Protein AF-A0A4R2LVF5-F1 (afdb_monomer_lite)

Sequence (130 aa):
MNLADETCRHRLLSRGPCGAWRALPGSHTALMDEAIVFGDDGEGEMRLRSVLRGESRLRFRWRLAAYGVVQCQPRYDTPLAGDDGLPEDADWFELPYEFRRQATDAGSFWVLQERGTAGFWEIGSPLVPA

Structure (mmCIF, N/CA/C/O backbone):
data_AF-A0A4R2LVF5-F1
#
_entry.id   AF-A0A4R2LVF5-F1
#
loop_
_atom_site.group_PDB
_atom_site.id
_atom_site.type_symbol
_atom_site.label_atom_id
_atom_site.label_alt_id
_atom_site.label_comp_id
_atom_site.label_asym_id
_atom_site.label_entity_id
_atom_site.label_seq_id
_atom_site.pdbx_PDB_ins_code
_atom_site.Cartn_x
_atom_site.Cartn_y
_atom_site.Cartn_z
_atom_site.occupancy
_atom_site.B_iso_or_equiv
_atom_site.auth_seq_id
_atom_site.auth_comp_id
_atom_site.auth_asym_id
_atom_site.auth_atom_id
_atom_site.pdbx_PDB_model_num
ATOM 1 N N . MET A 1 1 ? -15.708 -0.221 3.068 1.00 64.25 1 MET A N 1
ATOM 2 C CA . MET A 1 1 ? -15.007 -1.182 3.947 1.00 64.25 1 MET A CA 1
ATOM 3 C C . MET A 1 1 ? -14.656 -0.463 5.245 1.00 64.25 1 MET A C 1
ATOM 5 O O . MET A 1 1 ? -14.188 0.662 5.153 1.00 64.25 1 MET A O 1
ATOM 9 N N . ASN A 1 2 ? -14.939 -1.035 6.421 1.00 70.12 2 ASN A N 1
ATOM 10 C CA . ASN A 1 2 ? -14.717 -0.364 7.709 1.00 70.12 2 ASN A CA 1
ATOM 11 C C . ASN A 1 2 ? -13.455 -0.912 8.392 1.00 70.12 2 ASN A C 1
ATOM 13 O O . ASN A 1 2 ? -13.495 -2.001 8.954 1.00 70.12 2 ASN A O 1
ATOM 17 N N . LEU A 1 3 ? -12.355 -0.154 8.387 1.00 73.75 3 LEU A N 1
ATOM 18 C CA . LEU A 1 3 ? -11.119 -0.549 9.078 1.00 73.7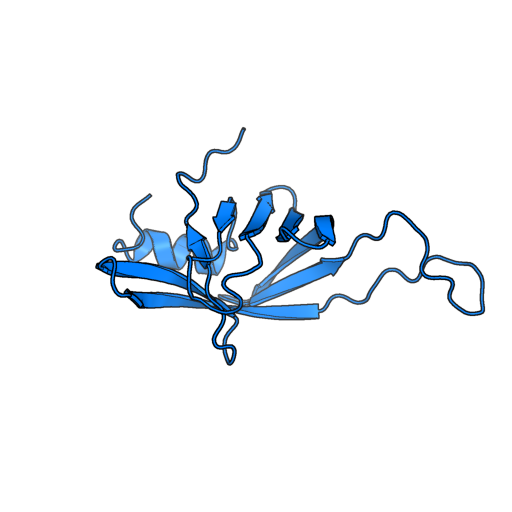5 3 LEU A CA 1
ATOM 19 C C . LEU A 1 3 ? -11.247 -0.543 10.609 1.00 73.75 3 LEU A C 1
ATOM 21 O O . LEU A 1 3 ? -10.353 -1.048 11.280 1.00 73.75 3 LEU A O 1
ATOM 25 N N . ALA A 1 4 ? -12.345 -0.032 11.182 1.00 74.56 4 ALA A N 1
ATOM 26 C CA . ALA A 1 4 ? -12.655 -0.223 12.598 1.00 74.56 4 ALA A CA 1
ATOM 27 C C . ALA A 1 4 ? -13.101 -1.665 12.918 1.00 74.56 4 ALA A C 1
ATOM 29 O O . ALA A 1 4 ? -12.944 -2.091 14.062 1.00 74.56 4 ALA A O 1
ATOM 30 N N . ASP A 1 5 ? -13.555 -2.441 11.927 1.00 79.81 5 ASP A N 1
ATOM 31 C CA . ASP A 1 5 ? -13.811 -3.878 12.070 1.00 79.81 5 ASP A CA 1
ATOM 32 C C . ASP A 1 5 ? -12.486 -4.654 12.097 1.00 79.81 5 ASP A C 1
ATOM 34 O O . ASP A 1 5 ? -11.671 -4.592 11.173 1.00 79.81 5 ASP A O 1
ATOM 38 N N . GLU A 1 6 ? -12.262 -5.401 13.174 1.00 80.25 6 GLU A N 1
ATOM 39 C CA . GLU A 1 6 ? -11.061 -6.209 13.359 1.00 80.25 6 GLU A CA 1
ATOM 40 C C . GLU A 1 6 ? -10.930 -7.321 12.315 1.00 80.25 6 GLU A C 1
ATOM 42 O O . GLU A 1 6 ? -9.837 -7.564 11.805 1.00 80.25 6 GLU A O 1
ATOM 47 N N . THR A 1 7 ? -12.045 -7.930 11.915 1.00 81.69 7 THR A N 1
ATOM 48 C CA . THR A 1 7 ? -12.093 -8.975 10.883 1.00 81.69 7 THR A CA 1
ATOM 49 C C . THR A 1 7 ? -11.583 -8.439 9.553 1.00 81.69 7 THR A C 1
ATOM 51 O O . THR A 1 7 ? -10.859 -9.113 8.817 1.00 81.69 7 THR A O 1
ATOM 54 N N . CYS A 1 8 ? -11.940 -7.190 9.254 1.00 78.19 8 CYS A N 1
ATOM 55 C CA . CYS A 1 8 ? -11.488 -6.493 8.068 1.00 78.19 8 CYS A CA 1
ATOM 56 C C . CYS A 1 8 ? -9.973 -6.245 8.099 1.00 78.19 8 CYS A C 1
ATOM 58 O O . CYS A 1 8 ? -9.294 -6.491 7.101 1.00 78.19 8 CYS A O 1
ATOM 60 N N . ARG A 1 9 ? -9.433 -5.812 9.245 1.00 80.44 9 ARG A N 1
ATOM 61 C CA . ARG A 1 9 ? -7.986 -5.603 9.422 1.00 80.44 9 ARG A CA 1
ATOM 62 C C . ARG A 1 9 ? -7.204 -6.909 9.302 1.00 80.44 9 ARG A C 1
ATOM 64 O O . ARG A 1 9 ? -6.247 -6.963 8.536 1.00 80.44 9 ARG A O 1
ATOM 71 N N . HIS A 1 10 ? -7.639 -7.967 9.989 1.00 77.94 10 HIS A N 1
ATOM 72 C CA . HIS A 1 10 ? -7.022 -9.297 9.894 1.00 77.94 10 HIS A CA 1
ATOM 73 C C . HIS A 1 10 ? -7.032 -9.819 8.460 1.00 77.94 10 HIS A C 1
ATOM 75 O O . HIS A 1 10 ? -6.036 -10.370 7.996 1.00 77.94 10 HIS A O 1
ATOM 81 N N . ARG A 1 11 ? -8.130 -9.618 7.719 1.00 78.56 11 ARG A N 1
ATOM 82 C CA . ARG A 1 11 ? -8.214 -10.018 6.309 1.00 78.56 11 ARG A CA 1
ATOM 83 C C . ARG A 1 11 ? -7.197 -9.274 5.444 1.00 78.56 11 ARG A C 1
ATOM 85 O O . ARG A 1 11 ? -6.549 -9.916 4.631 1.00 78.56 11 ARG A O 1
ATOM 92 N N . LEU A 1 12 ? -7.041 -7.962 5.615 1.00 77.88 12 LEU A N 1
ATOM 93 C CA . LEU A 1 12 ? -6.043 -7.194 4.864 1.00 77.88 12 LEU A CA 1
ATOM 94 C C . LEU A 1 12 ? -4.615 -7.600 5.243 1.00 77.88 12 LEU A C 1
ATOM 96 O O . LEU A 1 12 ? -3.793 -7.827 4.368 1.00 77.88 12 LEU A O 1
ATOM 100 N N . LEU A 1 13 ? -4.326 -7.805 6.527 1.00 76.50 13 LEU A N 1
ATOM 101 C CA . LEU A 1 13 ? -2.993 -8.236 6.966 1.00 76.50 13 LEU A CA 1
ATOM 102 C C . LEU A 1 13 ? -2.635 -9.664 6.513 1.00 76.50 13 LEU A C 1
ATOM 104 O O . LEU A 1 13 ? -1.456 -9.971 6.345 1.00 76.50 13 LEU A O 1
ATOM 108 N N . SER A 1 14 ? -3.638 -10.523 6.298 1.00 77.38 14 SER A N 1
ATOM 109 C CA . SER A 1 14 ? -3.473 -11.914 5.843 1.00 77.38 14 SER A CA 1
ATOM 110 C C . SER A 1 14 ? -3.601 -12.119 4.333 1.00 77.38 14 SER A C 1
ATOM 112 O O . SER A 1 14 ? -3.253 -13.193 3.849 1.00 77.38 14 SER A O 1
ATOM 114 N N . ARG A 1 15 ? -4.107 -11.135 3.583 1.00 81.69 15 ARG A N 1
ATOM 115 C CA . ARG A 1 15 ? -4.248 -11.206 2.115 1.00 81.69 15 ARG A CA 1
ATOM 116 C C . ARG A 1 15 ? -3.427 -10.160 1.368 1.00 81.69 15 ARG A C 1
ATOM 118 O O . ARG A 1 15 ? -3.289 -10.266 0.158 1.00 81.69 15 ARG A O 1
ATOM 125 N N . GLY A 1 16 ? -2.870 -9.190 2.084 1.00 84.31 16 GLY A N 1
ATOM 126 C CA . GLY A 1 16 ? -2.173 -8.050 1.513 1.00 84.31 16 GLY A CA 1
ATOM 127 C C . GLY A 1 16 ? -3.032 -6.783 1.476 1.00 84.31 16 GLY A C 1
ATOM 128 O O . GLY A 1 16 ? -4.262 -6.840 1.600 1.00 84.31 16 GLY A O 1
ATOM 129 N N . PRO A 1 17 ? -2.389 -5.620 1.288 1.00 84.75 17 PRO A N 1
ATOM 130 C CA . PRO A 1 17 ? -3.038 -4.318 1.258 1.00 84.75 17 PRO A CA 1
ATOM 131 C C . PRO A 1 17 ? -3.697 -4.051 -0.107 1.00 84.75 17 PRO A C 1
ATOM 133 O O . PRO A 1 17 ? -3.507 -2.982 -0.675 1.00 84.75 17 PRO A O 1
ATOM 136 N N . CYS A 1 18 ? -4.456 -5.009 -0.653 1.00 86.25 18 CYS A N 1
ATOM 137 C CA . CYS A 1 18 ? -5.120 -4.860 -1.952 1.00 86.25 18 CYS A CA 1
ATOM 138 C C . CYS A 1 18 ? -5.943 -3.565 -2.021 1.00 86.25 18 CYS A C 1
ATOM 140 O O . CYS A 1 18 ? -6.615 -3.218 -1.051 1.00 86.25 18 CYS A O 1
ATOM 142 N N . GLY A 1 19 ? -5.917 -2.926 -3.194 1.00 84.19 19 GLY A N 1
ATOM 143 C CA . GLY A 1 19 ? -6.598 -1.705 -3.625 1.00 84.19 19 GLY A CA 1
ATOM 144 C C . GLY A 1 19 ? -5.815 -0.411 -3.424 1.00 84.19 19 GLY A C 1
ATOM 145 O O . GLY A 1 19 ? -4.588 -0.423 -3.376 1.00 84.19 19 GLY A O 1
ATOM 146 N N . ALA A 1 20 ? -6.537 0.715 -3.432 1.00 85.62 20 ALA A N 1
ATOM 147 C CA . ALA A 1 20 ? -5.959 2.046 -3.590 1.00 85.62 20 ALA A CA 1
ATOM 148 C C . ALA A 1 20 ? -5.733 2.771 -2.256 1.00 85.62 20 ALA A C 1
ATOM 150 O O . ALA A 1 20 ? -6.649 2.943 -1.445 1.00 85.62 20 ALA A O 1
ATOM 151 N N . TRP A 1 21 ? -4.520 3.285 -2.095 1.00 85.12 21 TRP A N 1
ATOM 152 C CA . TRP A 1 21 ? -4.059 4.056 -0.950 1.00 85.12 21 TRP A CA 1
ATOM 153 C C . TRP A 1 21 ? -3.486 5.384 -1.430 1.00 85.12 21 TRP A C 1
ATOM 155 O O . TRP A 1 21 ? -2.882 5.458 -2.498 1.00 85.12 21 TRP A O 1
ATOM 165 N N . ARG A 1 22 ? -3.688 6.445 -0.658 1.00 82.94 22 ARG A N 1
ATOM 166 C CA . ARG A 1 22 ? -3.238 7.798 -0.983 1.00 82.94 22 ARG A CA 1
ATOM 167 C C . ARG A 1 22 ? -2.569 8.437 0.213 1.00 82.94 22 ARG A C 1
ATOM 169 O O . ARG A 1 22 ? -3.073 8.329 1.326 1.00 82.94 22 ARG A O 1
ATOM 176 N N . ALA A 1 23 ? -1.462 9.126 -0.018 1.00 76.25 23 ALA A N 1
ATOM 177 C CA . ALA A 1 23 ? -0.864 9.959 1.007 1.00 76.25 23 ALA A CA 1
ATOM 178 C C . ALA A 1 23 ? -1.859 11.049 1.422 1.00 76.25 23 ALA A C 1
ATOM 180 O O . ALA A 1 23 ? -2.558 11.638 0.591 1.00 76.25 23 ALA A O 1
ATOM 181 N N . LEU A 1 24 ? -1.930 11.302 2.724 1.00 67.94 24 LEU A N 1
ATOM 182 C CA . LEU A 1 24 ? -2.728 12.396 3.249 1.00 67.94 24 LEU A CA 1
ATOM 183 C C . LEU A 1 24 ? -1.961 13.711 3.064 1.00 67.94 24 LEU A C 1
ATOM 185 O O . LEU A 1 24 ? -0.744 13.754 3.272 1.00 67.94 24 LEU A O 1
ATOM 189 N N . PRO A 1 25 ? -2.640 14.820 2.733 1.00 57.12 25 PRO A N 1
ATOM 190 C CA . PRO A 1 25 ? -2.009 16.131 2.767 1.00 57.12 25 PRO A CA 1
ATOM 191 C C . PRO A 1 25 ? -1.362 16.368 4.144 1.00 57.12 25 PRO A C 1
ATOM 193 O O . PRO A 1 25 ? -2.050 16.405 5.161 1.00 57.12 25 PRO A O 1
ATOM 196 N N . GLY A 1 26 ? -0.029 16.489 4.176 1.00 54.16 26 GLY A N 1
ATOM 197 C CA . GLY A 1 26 ? 0.754 16.703 5.402 1.00 54.16 26 GLY A CA 1
ATOM 198 C C . GLY A 1 26 ? 1.536 15.492 5.940 1.00 54.16 26 GLY A C 1
ATOM 199 O O . GLY A 1 26 ? 2.321 15.671 6.869 1.00 54.16 26 GLY A O 1
ATOM 200 N N . SER A 1 27 ? 1.412 14.289 5.364 1.00 57.41 27 SER A N 1
ATOM 201 C CA . SER A 1 27 ? 2.011 13.043 5.890 1.00 57.41 27 SER A CA 1
ATOM 202 C C . SER A 1 27 ? 3.416 12.694 5.362 1.00 57.41 27 SER A C 1
ATOM 204 O O . SER A 1 27 ? 3.712 11.528 5.148 1.00 57.41 27 SER A O 1
ATOM 206 N N . HIS A 1 28 ? 4.300 13.690 5.238 1.00 50.88 28 HIS A N 1
ATOM 207 C CA . HIS A 1 28 ? 5.538 13.744 4.429 1.00 50.88 28 HIS A CA 1
ATOM 208 C C . HIS A 1 28 ? 5.312 14.304 3.016 1.00 50.88 28 HIS A C 1
ATOM 210 O O . HIS A 1 28 ? 4.577 13.766 2.201 1.00 50.88 28 HIS A O 1
ATOM 216 N N . THR A 1 29 ? 5.984 15.431 2.752 1.00 46.72 29 THR A N 1
ATOM 217 C CA . THR A 1 29 ? 6.004 16.212 1.501 1.00 46.72 29 THR A CA 1
ATOM 218 C C . THR A 1 29 ? 4.650 16.740 1.011 1.00 46.72 29 THR A C 1
ATOM 220 O O . THR A 1 29 ? 4.055 16.213 0.084 1.00 46.72 29 THR A O 1
ATOM 223 N N . ALA A 1 30 ? 4.239 17.914 1.508 1.00 50.12 30 ALA A N 1
ATOM 224 C CA . ALA A 1 30 ? 3.103 18.698 0.986 1.00 50.12 30 ALA A CA 1
ATOM 225 C C . ALA A 1 30 ? 3.1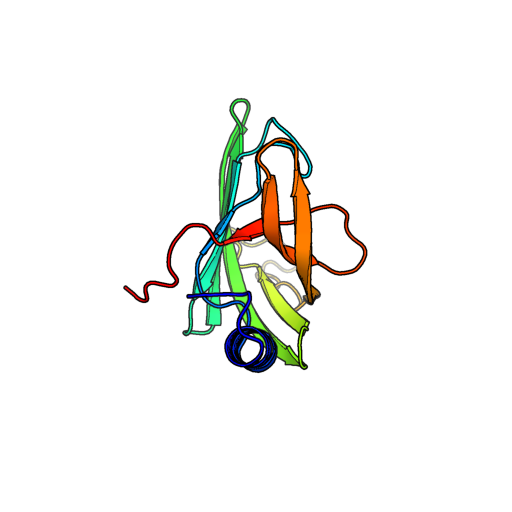88 19.070 -0.521 1.00 50.12 30 ALA A C 1
ATOM 227 O O . ALA A 1 30 ? 2.286 19.705 -1.057 1.00 50.12 30 ALA A O 1
ATOM 228 N N . LEU A 1 31 ? 4.280 18.706 -1.202 1.00 55.38 31 LEU A N 1
ATOM 229 C CA . LEU A 1 31 ? 4.558 18.995 -2.612 1.00 55.38 31 LEU A CA 1
ATOM 230 C C . LEU A 1 31 ? 4.373 17.778 -3.536 1.00 55.38 31 LEU A C 1
ATOM 232 O O . LEU A 1 31 ? 4.611 17.905 -4.744 1.00 55.38 31 LEU A O 1
ATOM 236 N N . MET A 1 32 ? 4.006 16.615 -2.986 1.00 66.50 32 MET A N 1
ATOM 237 C CA . MET A 1 32 ? 3.820 15.372 -3.732 1.00 66.50 32 MET A CA 1
ATOM 238 C C . MET A 1 32 ? 2.482 14.719 -3.355 1.00 66.50 32 MET A C 1
ATOM 240 O O . MET A 1 32 ? 2.247 14.396 -2.198 1.00 66.50 32 MET A O 1
ATOM 244 N N . ASP A 1 33 ? 1.598 14.562 -4.341 1.00 76.62 33 ASP A N 1
ATOM 245 C CA . ASP A 1 33 ? 0.410 13.704 -4.262 1.00 76.62 33 ASP A CA 1
ATOM 246 C C . ASP A 1 33 ? 0.851 12.291 -4.642 1.00 76.62 33 ASP A C 1
ATOM 248 O O . ASP A 1 33 ? 1.253 12.037 -5.780 1.00 76.62 33 ASP A O 1
ATOM 252 N N . GLU A 1 34 ? 0.847 11.398 -3.661 1.00 82.81 34 GLU A N 1
ATOM 253 C CA . GLU A 1 34 ? 1.266 10.014 -3.819 1.00 82.81 34 GLU A CA 1
ATOM 254 C C . GLU A 1 34 ? 0.056 9.090 -3.700 1.00 82.81 34 GLU A C 1
ATOM 256 O O . GLU A 1 34 ? -0.720 9.166 -2.746 1.00 82.81 34 GLU A O 1
ATOM 261 N N . ALA A 1 35 ? -0.095 8.189 -4.664 1.00 85.62 35 ALA A N 1
ATOM 262 C CA . ALA A 1 35 ? -1.090 7.132 -4.638 1.00 85.62 35 ALA A CA 1
ATOM 263 C C . ALA A 1 35 ? -0.435 5.795 -4.972 1.00 85.62 35 ALA A C 1
ATOM 265 O O . ALA A 1 35 ? 0.365 5.715 -5.898 1.00 85.62 35 ALA A O 1
ATOM 266 N N . ILE A 1 36 ? -0.808 4.736 -4.267 1.00 87.00 36 ILE A N 1
ATOM 267 C CA . ILE A 1 36 ? -0.352 3.375 -4.536 1.00 87.00 36 ILE A CA 1
ATOM 268 C C . ILE A 1 36 ? -1.550 2.441 -4.654 1.00 87.00 36 ILE A C 1
ATOM 270 O O . ILE A 1 36 ? -2.511 2.539 -3.892 1.00 87.00 36 ILE A O 1
ATOM 274 N N . VAL A 1 37 ? -1.509 1.548 -5.637 1.00 90.06 37 VAL A N 1
ATOM 275 C CA . VAL A 1 37 ? -2.538 0.538 -5.881 1.00 90.06 37 VAL A CA 1
ATOM 276 C C . VAL A 1 37 ? -1.896 -0.840 -5.856 1.00 90.06 37 VAL A C 1
ATOM 278 O O . VAL A 1 37 ? -0.934 -1.080 -6.581 1.00 90.06 37 VAL A O 1
ATOM 281 N N . PHE A 1 38 ? -2.459 -1.743 -5.056 1.00 89.19 38 PHE A N 1
ATOM 282 C CA . PHE A 1 38 ? -2.108 -3.164 -5.033 1.00 89.19 38 PHE A CA 1
ATOM 283 C C . PHE A 1 38 ? -3.237 -3.978 -5.685 1.00 89.19 38 PHE A C 1
ATOM 285 O O . PHE A 1 38 ? -4.313 -4.119 -5.103 1.00 89.19 38 PHE A O 1
ATOM 292 N N . GLY A 1 39 ? -3.025 -4.487 -6.896 1.00 89.94 39 GLY A N 1
ATOM 293 C CA . GLY A 1 39 ? -3.954 -5.379 -7.598 1.00 89.94 39 GLY A CA 1
ATOM 294 C C . GLY A 1 39 ? -3.985 -6.775 -6.976 1.00 89.94 39 GLY A C 1
ATOM 295 O O . GLY A 1 39 ? -2.995 -7.232 -6.417 1.00 89.94 39 GLY A O 1
ATOM 296 N N . ASP A 1 40 ? -5.123 -7.461 -7.035 1.00 88.31 40 ASP A N 1
ATOM 297 C CA . ASP A 1 40 ? -5.282 -8.832 -6.525 1.00 88.31 40 ASP A CA 1
ATOM 298 C C . ASP A 1 4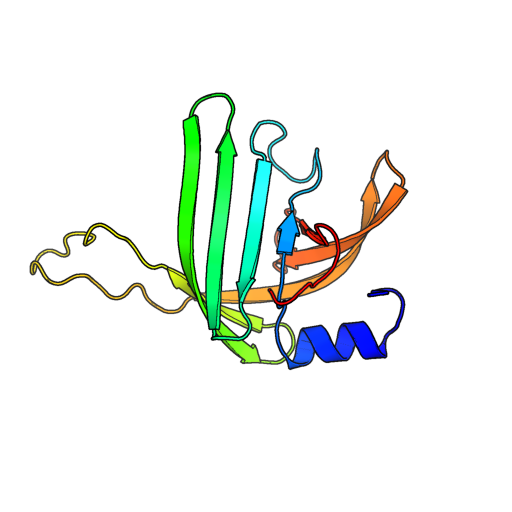0 ? -4.575 -9.898 -7.382 1.00 88.31 40 ASP A C 1
ATOM 300 O O . ASP A 1 40 ? -4.369 -11.023 -6.926 1.00 88.31 40 ASP A O 1
ATOM 304 N N . ASP A 1 41 ? -4.148 -9.523 -8.585 1.00 89.25 41 ASP A N 1
ATOM 305 C CA . ASP A 1 41 ? -3.315 -10.296 -9.506 1.00 89.25 41 ASP A CA 1
ATOM 306 C C . ASP A 1 41 ? -1.818 -10.306 -9.137 1.00 89.25 41 ASP A C 1
ATOM 308 O O . ASP A 1 41 ? -1.028 -11.007 -9.774 1.00 89.25 41 ASP A O 1
ATOM 312 N N . GLY A 1 42 ? -1.424 -9.567 -8.095 1.00 90.00 42 GLY A N 1
ATOM 313 C CA . GLY A 1 42 ? -0.029 -9.420 -7.684 1.00 90.00 42 GLY A CA 1
ATOM 314 C C . GLY A 1 42 ? 0.735 -8.358 -8.476 1.00 90.00 42 GLY A C 1
ATOM 315 O O . GLY A 1 42 ? 1.954 -8.268 -8.345 1.00 90.00 42 GLY A O 1
ATOM 316 N N . GLU A 1 43 ? 0.058 -7.531 -9.272 1.00 93.75 43 GLU A N 1
ATOM 317 C CA . GLU A 1 43 ? 0.644 -6.340 -9.884 1.00 93.75 43 GLU A CA 1
ATOM 318 C C . GLU A 1 43 ? 0.202 -5.085 -9.114 1.00 93.75 43 GLU A C 1
ATOM 320 O O . GLU A 1 43 ? -0.787 -5.070 -8.382 1.00 93.75 43 GLU A O 1
ATOM 325 N N . GLY A 1 44 ? 0.970 -4.009 -9.224 1.00 91.75 44 GLY A N 1
ATOM 326 C CA . GLY A 1 44 ? 0.680 -2.751 -8.558 1.00 91.75 44 GLY A CA 1
ATOM 327 C C . GLY A 1 44 ? 1.278 -1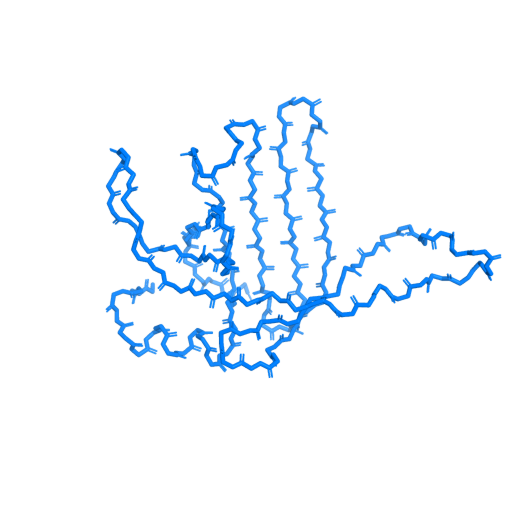.556 -9.281 1.00 91.75 44 GLY A C 1
ATOM 328 O O . GLY A 1 44 ? 2.148 -1.680 -10.148 1.00 91.75 44 GLY A O 1
ATOM 329 N N . GLU A 1 45 ? 0.778 -0.375 -8.935 1.00 91.94 45 GLU A N 1
ATOM 330 C CA . GLU A 1 45 ? 1.236 0.890 -9.498 1.00 91.94 45 GLU A CA 1
ATOM 331 C C . GLU A 1 45 ? 1.329 1.947 -8.401 1.00 91.94 45 GLU A C 1
ATOM 333 O O . GLU A 1 45 ? 0.385 2.170 -7.644 1.00 91.94 45 GLU A O 1
ATOM 338 N N . MET A 1 46 ? 2.471 2.621 -8.341 1.00 87.94 46 MET A N 1
ATOM 339 C CA . MET A 1 46 ? 2.681 3.824 -7.555 1.00 87.94 46 MET A CA 1
ATOM 340 C C . MET A 1 46 ? 2.659 5.026 -8.495 1.00 87.94 46 MET A C 1
ATOM 342 O O . MET A 1 46 ? 3.337 5.045 -9.522 1.00 87.94 46 MET A O 1
ATOM 346 N N . ARG A 1 47 ? 1.885 6.044 -8.142 1.00 87.69 47 ARG A N 1
ATOM 347 C CA . ARG A 1 47 ? 1.770 7.316 -8.848 1.00 87.69 47 ARG A CA 1
ATOM 348 C C . ARG A 1 47 ? 2.258 8.417 -7.926 1.00 87.69 47 ARG A C 1
ATOM 350 O O . ARG A 1 47 ? 1.735 8.583 -6.831 1.00 87.69 47 ARG A O 1
ATOM 357 N N . LEU A 1 48 ? 3.230 9.181 -8.398 1.00 84.50 48 LEU A N 1
ATOM 358 C CA . LEU A 1 48 ? 3.798 10.324 -7.698 1.00 84.50 48 LEU A CA 1
ATOM 359 C C . LEU A 1 48 ? 3.554 11.556 -8.561 1.00 84.50 48 LEU A C 1
ATOM 361 O O . LEU A 1 48 ? 4.047 11.653 -9.683 1.00 84.50 48 LEU A O 1
ATOM 365 N N . ARG A 1 49 ? 2.779 12.510 -8.060 1.00 81.19 49 ARG A N 1
ATOM 366 C CA . ARG A 1 49 ? 2.485 13.758 -8.757 1.00 81.19 49 ARG A CA 1
ATOM 367 C C . ARG A 1 49 ? 3.074 14.920 -7.983 1.00 81.19 49 ARG A C 1
ATOM 369 O O . ARG A 1 49 ? 2.662 15.211 -6.869 1.00 81.19 49 ARG A O 1
ATOM 376 N N . SER A 1 50 ? 4.000 15.631 -8.608 1.00 76.50 50 SER A N 1
ATOM 377 C CA . SER A 1 50 ? 4.564 16.865 -8.078 1.00 76.50 50 SER A CA 1
ATOM 378 C C . SER A 1 50 ? 4.257 18.029 -9.007 1.00 76.50 50 SER A C 1
ATOM 380 O O . SER A 1 50 ? 4.392 17.918 -10.223 1.00 76.50 50 SER A O 1
ATOM 382 N N . VAL A 1 51 ? 3.931 19.186 -8.431 1.00 71.81 51 VAL A N 1
ATOM 383 C CA . VAL A 1 51 ? 3.742 20.434 -9.192 1.00 71.81 51 VAL A CA 1
ATOM 384 C C . VAL A 1 51 ? 5.005 20.804 -9.985 1.00 71.81 51 VAL A C 1
ATOM 386 O O . VAL A 1 51 ? 4.907 21.362 -11.072 1.00 71.81 51 VAL A O 1
ATOM 389 N N . LEU A 1 52 ? 6.191 20.461 -9.468 1.00 75.69 52 LEU A N 1
ATOM 390 C CA . LEU A 1 52 ? 7.478 20.825 -10.070 1.00 75.69 52 LEU A CA 1
ATOM 391 C C . LEU A 1 52 ? 8.002 19.802 -11.084 1.00 75.69 52 LEU A C 1
ATOM 393 O O . LEU A 1 52 ? 8.766 20.166 -11.972 1.00 75.69 52 LEU A O 1
ATOM 397 N N . ARG A 1 53 ? 7.653 18.520 -10.924 1.00 72.62 53 ARG A N 1
ATOM 398 C CA . ARG A 1 53 ? 8.225 17.410 -11.712 1.00 72.62 53 ARG A CA 1
ATOM 399 C C . ARG A 1 53 ? 7.202 16.658 -12.567 1.00 72.62 53 ARG A C 1
ATOM 401 O O . ARG A 1 53 ? 7.576 15.717 -13.256 1.00 72.62 53 ARG A O 1
ATOM 408 N N . GLY A 1 54 ? 5.937 17.076 -12.548 1.00 81.19 54 GLY A N 1
ATOM 409 C CA . GLY A 1 54 ? 4.857 16.389 -13.249 1.00 81.19 54 GLY A CA 1
ATOM 410 C C . GLY A 1 54 ? 4.430 15.102 -12.542 1.00 81.19 54 GLY A C 1
ATOM 411 O O . GLY A 1 54 ? 4.551 14.975 -11.323 1.00 81.19 54 GLY A O 1
ATOM 412 N N . GLU A 1 55 ? 3.884 14.159 -13.306 1.00 85.38 55 GLU A N 1
ATOM 413 C CA . GLU A 1 55 ? 3.448 12.849 -12.817 1.00 85.38 55 GLU A CA 1
ATOM 414 C C . GLU A 1 55 ? 4.464 11.780 -13.228 1.00 85.38 55 GLU A C 1
ATOM 416 O O . GLU A 1 55 ? 4.771 11.644 -14.412 1.00 85.38 55 GLU A O 1
ATOM 421 N N . SER A 1 56 ? 4.950 11.003 -12.264 1.00 84.50 56 SER A N 1
ATOM 422 C CA . SER A 1 56 ? 5.677 9.762 -12.505 1.00 84.50 56 SER A CA 1
ATOM 423 C C . SER A 1 56 ? 4.847 8.564 -12.055 1.00 84.50 56 SER A C 1
ATOM 425 O O . SER A 1 56 ? 4.003 8.651 -11.157 1.00 84.50 56 SER A O 1
ATOM 427 N N . ARG A 1 57 ? 5.073 7.435 -12.727 1.00 89.00 57 ARG A N 1
ATOM 428 C CA . ARG A 1 57 ? 4.446 6.154 -12.411 1.00 89.00 57 ARG A CA 1
ATOM 429 C C . ARG A 1 57 ? 5.524 5.093 -12.287 1.00 89.00 57 ARG A C 1
ATOM 431 O O . ARG A 1 57 ? 6.443 5.068 -13.100 1.00 89.00 57 ARG A O 1
ATOM 438 N N . LEU A 1 58 ? 5.393 4.236 -11.288 1.00 87.94 58 LEU A N 1
ATOM 439 C CA . LEU A 1 58 ? 6.240 3.072 -11.084 1.00 87.94 58 LEU A CA 1
ATOM 440 C C . LEU A 1 58 ? 5.339 1.850 -10.968 1.00 87.94 58 LEU A C 1
ATOM 442 O O . LEU A 1 58 ? 4.529 1.756 -10.047 1.00 87.94 58 LEU A O 1
ATOM 446 N N . ARG A 1 59 ? 5.480 0.916 -11.905 1.00 91.50 59 ARG A N 1
ATOM 447 C CA . ARG A 1 59 ? 4.824 -0.387 -11.816 1.00 91.50 59 ARG A CA 1
ATOM 448 C C . ARG A 1 59 ? 5.666 -1.313 -10.960 1.00 91.50 59 ARG A C 1
ATOM 450 O O . ARG A 1 59 ? 6.889 -1.194 -10.935 1.00 91.50 59 ARG A O 1
ATOM 457 N N . PHE A 1 60 ? 5.025 -2.237 -10.269 1.00 90.94 60 PHE A N 1
ATOM 458 C CA . PHE A 1 60 ? 5.714 -3.235 -9.467 1.00 90.94 60 PHE A CA 1
ATOM 459 C C . PHE A 1 60 ? 4.902 -4.523 -9.396 1.00 90.94 60 PHE A C 1
ATOM 461 O O . PHE A 1 60 ? 3.684 -4.519 -9.549 1.00 90.94 60 PHE A O 1
ATOM 468 N N . ARG A 1 61 ? 5.591 -5.630 -9.143 1.00 93.75 61 ARG A N 1
ATOM 469 C CA . ARG A 1 61 ? 4.976 -6.885 -8.715 1.00 93.75 61 ARG A CA 1
ATOM 470 C C . ARG A 1 61 ? 4.978 -6.915 -7.201 1.00 93.75 61 ARG A C 1
ATOM 472 O O . ARG A 1 61 ? 5.897 -6.381 -6.579 1.00 93.75 61 ARG A O 1
ATOM 479 N N . TRP A 1 62 ? 3.985 -7.543 -6.599 1.00 93.81 62 TRP A N 1
ATOM 480 C CA . TRP A 1 62 ? 3.916 -7.691 -5.158 1.00 93.81 62 TRP A CA 1
ATOM 481 C C . TRP A 1 62 ? 3.368 -9.057 -4.758 1.00 93.81 62 TRP A C 1
ATOM 483 O O . TRP A 1 62 ? 2.650 -9.721 -5.504 1.00 93.81 62 TRP A O 1
ATOM 493 N N . ARG A 1 63 ? 3.724 -9.490 -3.552 1.00 93.25 63 ARG A N 1
ATOM 494 C CA . ARG A 1 63 ? 3.154 -10.680 -2.918 1.00 93.25 63 ARG A CA 1
ATOM 495 C C . ARG A 1 63 ? 3.156 -10.534 -1.409 1.00 93.25 63 ARG A C 1
ATOM 497 O O . ARG A 1 63 ? 3.977 -9.809 -0.848 1.00 93.25 63 ARG A O 1
ATOM 504 N N . LEU A 1 64 ? 2.269 -11.259 -0.739 1.00 91.69 64 LEU A N 1
ATOM 505 C CA . LEU A 1 64 ? 2.327 -11.378 0.711 1.00 91.69 64 LEU A CA 1
ATOM 506 C C . LEU A 1 64 ? 3.429 -12.376 1.090 1.00 91.69 64 LEU A C 1
ATOM 508 O O . LEU A 1 64 ? 3.350 -13.547 0.726 1.00 91.69 64 LEU A O 1
ATOM 512 N N . ALA A 1 65 ? 4.447 -11.911 1.812 1.00 90.56 65 ALA A N 1
ATOM 513 C CA . ALA A 1 65 ? 5.526 -12.768 2.305 1.00 90.56 65 ALA A CA 1
ATOM 514 C C . ALA A 1 65 ? 5.198 -13.334 3.692 1.00 90.56 65 ALA A C 1
ATOM 516 O O . ALA A 1 65 ? 5.437 -14.507 3.971 1.00 90.56 65 ALA A O 1
ATOM 517 N N . ALA A 1 66 ? 4.600 -12.505 4.547 1.00 89.56 66 ALA A N 1
ATOM 518 C CA . ALA A 1 66 ? 4.119 -12.882 5.867 1.00 89.56 66 ALA A CA 1
ATOM 519 C C . ALA A 1 66 ? 2.973 -11.957 6.297 1.00 89.56 66 ALA A C 1
ATOM 521 O O . ALA A 1 66 ? 2.649 -10.975 5.628 1.00 89.56 66 ALA A O 1
ATOM 522 N N . TYR A 1 67 ? 2.357 -12.252 7.439 1.00 87.12 67 TYR A N 1
ATOM 523 C CA . TYR A 1 67 ? 1.320 -11.397 8.010 1.00 87.12 67 TYR A CA 1
ATOM 524 C C . TYR A 1 67 ? 1.845 -9.971 8.248 1.00 87.12 67 TYR A C 1
ATOM 526 O O . TYR A 1 67 ? 2.787 -9.776 9.018 1.00 87.12 67 TYR A O 1
ATOM 534 N N . GLY A 1 68 ? 1.235 -8.978 7.594 1.00 86.94 68 GLY A N 1
ATOM 535 C CA . GLY A 1 68 ? 1.699 -7.587 7.665 1.00 86.94 68 GLY A CA 1
ATOM 536 C C . GLY A 1 68 ? 3.060 -7.331 7.001 1.00 86.94 68 GLY A C 1
ATOM 537 O O . GLY A 1 68 ? 3.718 -6.355 7.344 1.00 86.94 68 GLY A O 1
ATOM 538 N N . VAL A 1 69 ? 3.508 -8.193 6.082 1.00 91.00 69 VAL A N 1
ATOM 539 C CA . VAL A 1 69 ? 4.735 -7.986 5.294 1.00 91.00 69 VAL A CA 1
ATOM 540 C C . VAL A 1 69 ? 4.457 -8.297 3.829 1.00 91.00 69 VAL A C 1
ATOM 542 O O . VAL A 1 69 ? 4.126 -9.435 3.480 1.00 91.00 69 VAL A O 1
ATOM 545 N N . VAL A 1 70 ? 4.606 -7.295 2.961 1.00 91.38 70 VAL A N 1
ATOM 546 C CA . VAL A 1 70 ? 4.622 -7.513 1.509 1.00 91.38 70 VAL A CA 1
ATOM 547 C C . VAL A 1 70 ? 6.052 -7.546 0.996 1.00 91.38 70 VAL A C 1
ATOM 549 O O . VAL A 1 70 ? 6.934 -6.894 1.541 1.00 91.38 70 VAL A O 1
ATOM 552 N N . GLN A 1 71 ? 6.267 -8.309 -0.064 1.00 93.50 71 GLN A N 1
ATOM 553 C CA . GLN A 1 71 ? 7.443 -8.192 -0.908 1.00 93.50 71 GLN A CA 1
ATOM 554 C C . GLN A 1 71 ? 7.040 -7.476 -2.187 1.00 93.50 71 GLN A C 1
ATOM 556 O O . GLN A 1 71 ? 6.008 -7.816 -2.768 1.00 93.50 71 GLN A O 1
ATOM 561 N N . CYS A 1 72 ? 7.854 -6.522 -2.621 1.00 91.44 72 CYS A N 1
ATOM 562 C CA . CYS A 1 72 ? 7.645 -5.749 -3.836 1.00 91.44 72 CYS A CA 1
ATOM 563 C C . CYS A 1 72 ? 8.864 -5.874 -4.754 1.00 91.44 72 CYS A C 1
ATOM 565 O O . CYS A 1 72 ? 9.997 -5.943 -4.288 1.00 91.44 72 CYS A O 1
ATOM 567 N N . GLN A 1 73 ? 8.624 -5.891 -6.060 1.00 91.56 73 GLN A N 1
ATOM 568 C CA . GLN A 1 73 ? 9.649 -5.900 -7.097 1.00 91.56 73 GLN A CA 1
ATOM 569 C C . GLN A 1 73 ? 9.306 -4.816 -8.127 1.00 91.56 73 GLN A C 1
ATOM 571 O O . GLN A 1 73 ? 8.297 -4.951 -8.828 1.00 91.56 73 GLN A O 1
ATOM 57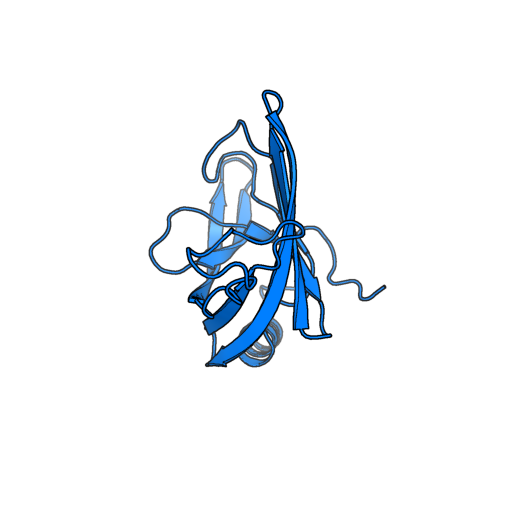6 N N . PRO A 1 74 ? 10.096 -3.736 -8.238 1.00 88.81 74 PRO A N 1
ATOM 577 C CA . PRO A 1 74 ? 9.879 -2.698 -9.238 1.00 88.81 74 PRO A CA 1
ATOM 578 C C . PRO A 1 74 ? 9.948 -3.257 -10.662 1.00 88.81 74 PRO A C 1
ATOM 580 O O . PRO A 1 74 ? 10.756 -4.132 -10.963 1.00 88.81 74 PRO A O 1
ATOM 583 N N . ARG A 1 75 ? 9.125 -2.714 -11.560 1.00 86.25 75 ARG A N 1
ATOM 584 C CA . ARG A 1 75 ? 9.198 -2.959 -13.002 1.00 86.25 75 ARG A CA 1
ATOM 585 C C . ARG A 1 75 ? 9.596 -1.661 -13.684 1.00 86.25 75 ARG A C 1
ATOM 587 O O . ARG A 1 75 ? 8.816 -0.709 -13.725 1.00 86.25 75 ARG A O 1
ATOM 594 N N . TYR A 1 76 ? 10.814 -1.629 -14.203 1.00 77.31 76 TYR A N 1
ATOM 595 C CA . TYR A 1 76 ? 11.317 -0.500 -14.971 1.00 77.31 76 TYR A CA 1
ATOM 596 C C . TYR A 1 76 ? 11.041 -0.737 -16.456 1.00 77.31 76 TYR A C 1
ATOM 598 O O . TYR A 1 76 ? 11.411 -1.773 -17.002 1.00 77.31 76 TYR A O 1
ATOM 606 N N . ASP A 1 77 ? 10.388 0.227 -17.111 1.00 67.25 77 ASP A N 1
ATOM 607 C CA . ASP A 1 77 ? 10.133 0.168 -18.559 1.00 67.25 77 ASP A CA 1
ATOM 608 C C . ASP A 1 77 ? 11.436 0.298 -19.373 1.00 67.25 77 ASP A C 1
ATOM 610 O O . ASP A 1 77 ? 11.513 -0.139 -20.520 1.00 67.25 77 ASP A O 1
ATOM 614 N N . THR A 1 78 ? 12.476 0.872 -18.763 1.00 59.62 78 THR A N 1
ATOM 615 C CA . THR A 1 78 ? 13.825 0.961 -19.320 1.00 59.62 78 THR A CA 1
ATOM 616 C C . THR A 1 78 ? 14.730 0.002 -18.549 1.00 59.62 78 THR A C 1
ATOM 618 O O . THR A 1 78 ? 14.755 0.094 -17.319 1.00 59.62 78 THR A O 1
ATOM 621 N N . PRO A 1 79 ? 15.500 -0.878 -19.216 1.00 54.41 79 PRO A N 1
ATOM 622 C CA . PRO A 1 79 ? 16.529 -1.658 -18.543 1.00 54.41 79 PRO A CA 1
ATOM 623 C C . PRO A 1 79 ? 17.454 -0.698 -17.796 1.00 54.41 79 PRO A C 1
ATOM 625 O O . PRO A 1 79 ? 18.050 0.191 -18.412 1.00 54.41 79 PRO A O 1
ATOM 628 N N . LEU A 1 80 ? 17.565 -0.848 -16.476 1.00 54.16 80 LEU A N 1
ATOM 629 C CA . LEU A 1 80 ? 18.733 -0.334 -15.776 1.00 54.16 80 LEU A CA 1
ATOM 630 C C . LEU A 1 80 ? 19.890 -1.132 -16.364 1.00 54.16 80 LEU A C 1
ATOM 632 O O . LEU A 1 80 ? 19.945 -2.346 -16.194 1.00 54.16 80 LEU A O 1
ATOM 636 N N . ALA A 1 81 ? 20.705 -0.483 -17.191 1.00 48.19 81 ALA A N 1
ATOM 637 C CA . ALA A 1 81 ? 21.845 -1.131 -17.807 1.00 48.19 81 ALA A CA 1
ATOM 638 C C . ALA A 1 81 ? 22.792 -1.567 -16.683 1.00 48.19 81 ALA A C 1
ATOM 640 O O . ALA A 1 81 ? 23.563 -0.757 -16.172 1.00 48.19 81 ALA A O 1
ATOM 641 N N . GLY A 1 82 ? 22.695 -2.834 -16.280 1.00 50.84 82 GLY A N 1
ATOM 642 C CA . GLY A 1 82 ? 23.817 -3.524 -15.670 1.00 50.84 82 GLY A CA 1
ATOM 643 C C . GLY A 1 82 ? 24.962 -3.562 -16.680 1.00 50.84 82 GLY A C 1
ATOM 644 O O . GLY A 1 82 ? 24.729 -3.471 -17.892 1.00 50.84 82 GLY A O 1
ATOM 645 N N . ASP A 1 83 ? 26.187 -3.708 -16.183 1.00 54.06 83 ASP A N 1
ATOM 646 C CA . ASP A 1 83 ? 27.431 -3.764 -16.976 1.00 54.06 83 ASP A CA 1
ATOM 647 C C . ASP A 1 83 ? 27.380 -4.834 -18.102 1.00 54.06 83 ASP A C 1
ATOM 649 O O . ASP A 1 83 ? 28.142 -4.783 -19.065 1.00 54.06 83 ASP A O 1
ATOM 653 N N . ASP A 1 84 ? 26.391 -5.738 -18.044 1.00 52.78 84 ASP A N 1
ATOM 654 C CA . ASP A 1 84 ? 26.216 -6.892 -18.926 1.00 52.78 84 ASP A CA 1
ATOM 655 C C . ASP A 1 84 ? 24.993 -6.808 -19.875 1.00 52.78 84 ASP A C 1
ATOM 657 O O . ASP A 1 84 ? 24.681 -7.767 -20.582 1.00 52.78 84 ASP A O 1
ATOM 661 N N . GLY A 1 85 ? 24.272 -5.680 -19.929 1.00 45.09 85 GLY A N 1
ATOM 662 C CA . GLY A 1 85 ? 23.221 -5.441 -20.936 1.00 45.09 85 GLY A CA 1
ATOM 663 C C . GLY A 1 85 ? 21.942 -6.292 -20.821 1.00 45.09 85 GLY A C 1
ATOM 664 O O . GLY A 1 85 ? 21.083 -6.219 -21.703 1.00 45.09 85 GLY A O 1
ATOM 665 N N . LEU A 1 86 ? 21.776 -7.065 -19.745 1.00 41.97 86 LEU A N 1
ATOM 666 C CA . LEU A 1 86 ? 20.501 -7.677 -19.365 1.00 41.97 86 LEU A CA 1
ATOM 667 C C . LEU A 1 86 ? 19.780 -6.766 -18.357 1.00 41.97 86 LEU A C 1
ATOM 669 O O . LEU A 1 86 ? 20.449 -6.164 -17.516 1.00 41.97 86 LEU A O 1
ATOM 673 N N . PRO A 1 87 ? 18.441 -6.632 -18.418 1.00 50.16 87 PRO A N 1
ATOM 674 C CA . PRO A 1 87 ? 17.706 -5.973 -17.348 1.00 50.16 87 PRO A CA 1
ATOM 675 C C . PRO A 1 87 ? 17.939 -6.767 -16.059 1.00 50.16 87 PRO A C 1
ATOM 677 O O . PRO A 1 87 ? 17.566 -7.937 -15.990 1.00 50.16 87 PRO A O 1
ATOM 680 N N . GLU A 1 88 ? 18.568 -6.156 -15.053 1.00 53.19 88 GLU A N 1
ATOM 681 C CA . GLU A 1 88 ? 18.501 -6.699 -13.699 1.00 53.19 88 GLU A CA 1
ATOM 682 C C . GLU A 1 88 ? 17.024 -6.698 -13.301 1.00 53.19 88 GLU A C 1
ATOM 684 O O . GLU A 1 88 ? 16.402 -5.640 -13.154 1.00 53.19 88 GLU A O 1
ATOM 689 N N . ASP A 1 89 ? 16.438 -7.890 -13.177 1.00 59.09 89 ASP A N 1
ATOM 690 C CA . ASP A 1 89 ? 15.206 -8.050 -12.421 1.00 59.09 89 ASP A CA 1
ATOM 691 C C . ASP A 1 89 ? 15.511 -7.512 -11.023 1.00 59.09 89 ASP A C 1
ATOM 693 O O . ASP A 1 89 ? 16.277 -8.118 -10.279 1.00 59.09 89 ASP A O 1
ATOM 697 N N . ALA A 1 90 ? 14.968 -6.339 -10.693 1.00 66.19 90 ALA A N 1
ATOM 698 C CA . ALA A 1 90 ? 15.208 -5.716 -9.401 1.00 66.19 90 ALA A CA 1
ATOM 699 C C . ALA A 1 90 ? 14.893 -6.716 -8.283 1.00 66.19 90 ALA A C 1
ATOM 701 O O . ALA A 1 90 ? 13.873 -7.410 -8.340 1.00 66.19 90 ALA A O 1
ATOM 702 N N . ASP A 1 91 ? 15.757 -6.806 -7.276 1.00 83.69 91 ASP A N 1
ATOM 703 C CA . ASP A 1 91 ? 15.533 -7.737 -6.178 1.00 83.69 91 ASP A CA 1
ATOM 704 C C . ASP A 1 91 ? 14.208 -7.440 -5.463 1.00 83.69 91 ASP A C 1
ATOM 706 O O . ASP A 1 91 ? 13.772 -6.290 -5.326 1.00 83.69 91 ASP A O 1
ATOM 710 N N . TRP A 1 92 ? 13.556 -8.504 -4.993 1.00 89.75 92 TRP A N 1
ATOM 711 C CA . TRP A 1 92 ? 12.395 -8.372 -4.122 1.00 89.75 92 TRP A CA 1
ATOM 712 C C . TRP A 1 92 ? 12.821 -7.698 -2.820 1.00 89.75 92 TRP A C 1
ATOM 714 O O . TRP A 1 92 ? 13.671 -8.222 -2.101 1.00 89.75 92 TRP A O 1
ATOM 724 N N . PHE A 1 93 ? 12.185 -6.582 -2.480 1.00 88.44 93 PHE A N 1
ATOM 725 C CA . PHE A 1 93 ? 12.383 -5.920 -1.196 1.00 88.44 93 PHE A CA 1
ATOM 726 C C . PHE A 1 93 ? 11.168 -6.119 -0.294 1.00 88.44 93 PHE A C 1
ATOM 728 O O . PHE A 1 93 ? 10.029 -6.197 -0.761 1.00 88.44 93 PHE A O 1
ATOM 735 N N . GLU A 1 94 ? 11.411 -6.221 1.010 1.00 90.56 94 GLU A N 1
ATOM 736 C CA . GLU A 1 94 ? 10.361 -6.391 2.011 1.00 90.56 94 GLU A CA 1
ATOM 737 C C . GLU A 1 94 ? 9.882 -5.042 2.532 1.00 90.56 94 GLU A C 1
ATOM 739 O O . GLU A 1 94 ? 10.679 -4.184 2.902 1.00 90.56 94 GLU A O 1
ATOM 744 N N . LEU A 1 95 ? 8.564 -4.888 2.604 1.00 87.69 95 LEU A N 1
ATOM 745 C CA . LEU A 1 95 ? 7.899 -3.735 3.182 1.00 87.69 95 LEU A CA 1
ATOM 746 C C . LEU A 1 95 ? 6.978 -4.226 4.309 1.00 87.69 95 LEU A C 1
ATOM 748 O O . LEU A 1 95 ? 5.867 -4.714 4.055 1.00 87.69 95 LEU A O 1
ATOM 752 N N . PRO A 1 96 ? 7.435 -4.158 5.573 1.00 89.56 96 PRO A N 1
ATOM 753 C CA . PRO A 1 96 ? 6.590 -4.441 6.720 1.00 89.56 96 PRO A CA 1
ATOM 754 C C . PRO A 1 96 ? 5.596 -3.296 6.909 1.00 89.56 96 PRO A C 1
ATOM 756 O O . PRO A 1 96 ? 5.982 -2.131 6.961 1.00 89.56 96 PRO A O 1
ATOM 759 N N . TYR A 1 97 ? 4.315 -3.614 7.064 1.00 87.19 97 TYR A N 1
ATOM 760 C CA . TYR A 1 97 ? 3.259 -2.618 7.187 1.00 87.19 97 TYR A CA 1
ATOM 761 C C . TYR A 1 97 ? 2.315 -2.894 8.354 1.00 87.19 97 TYR A C 1
ATOM 763 O O . TYR A 1 97 ? 2.194 -4.009 8.869 1.00 87.19 97 TYR A O 1
ATOM 771 N N . GLU A 1 98 ? 1.622 -1.847 8.784 1.00 87.88 98 GLU A N 1
ATOM 772 C CA . GLU A 1 98 ? 0.573 -1.926 9.788 1.00 87.88 98 GLU A CA 1
ATOM 773 C C . GLU A 1 98 ? -0.603 -1.006 9.468 1.00 87.88 98 GLU A C 1
ATOM 775 O O . GLU A 1 98 ? -0.488 -0.047 8.703 1.00 87.88 98 GLU A O 1
ATOM 780 N N . PHE A 1 99 ? -1.743 -1.309 10.090 1.00 83.88 99 PHE A N 1
ATOM 781 C CA . PHE A 1 99 ? -2.893 -0.418 10.123 1.00 83.88 99 PHE A CA 1
ATOM 782 C C . PHE A 1 99 ? -2.951 0.264 11.479 1.00 83.88 99 PHE A C 1
ATOM 784 O O . PHE A 1 99 ? -3.102 -0.411 12.501 1.00 83.88 99 PHE A O 1
ATOM 791 N N . ARG A 1 100 ? -2.891 1.594 11.495 1.00 84.62 100 ARG A N 1
ATOM 792 C CA . ARG A 1 100 ? -3.004 2.368 12.734 1.00 84.62 100 ARG A CA 1
ATOM 793 C C . ARG A 1 100 ? -3.982 3.520 12.601 1.00 84.62 100 ARG A C 1
ATOM 795 O O . ARG A 1 100 ? -4.289 3.968 11.499 1.00 84.62 100 ARG A O 1
ATOM 802 N N . ARG A 1 101 ? -4.462 4.019 13.741 1.00 84.62 101 ARG A N 1
ATOM 803 C CA . ARG A 1 101 ? -5.176 5.297 13.781 1.00 84.62 101 ARG A CA 1
ATOM 804 C C . ARG A 1 101 ? -4.170 6.435 13.833 1.00 84.62 101 ARG A C 1
ATOM 806 O O . ARG A 1 101 ? -3.318 6.457 14.715 1.00 84.62 101 ARG A O 1
ATOM 813 N N . GLN A 1 102 ? -4.315 7.389 12.925 1.00 80.56 102 GLN A N 1
ATOM 814 C CA . GLN A 1 102 ? -3.521 8.605 12.870 1.00 80.56 102 GLN A CA 1
ATOM 815 C C . GLN A 1 102 ? -4.426 9.814 13.093 1.00 80.56 102 GLN A C 1
ATOM 817 O O . GLN A 1 102 ? -5.438 9.972 12.410 1.00 80.56 102 GLN A O 1
ATOM 822 N N . ALA A 1 103 ? -4.058 10.661 14.054 1.00 81.19 103 ALA A N 1
ATOM 823 C CA . ALA A 1 103 ? -4.686 11.963 14.234 1.00 81.19 103 ALA A CA 1
ATOM 824 C C . ALA A 1 103 ? -4.042 12.986 13.288 1.00 81.19 103 ALA A C 1
ATOM 826 O O . ALA A 1 103 ? -2.818 13.018 13.135 1.00 81.19 103 ALA A O 1
ATOM 827 N N . THR A 1 104 ? -4.884 13.803 12.668 1.00 72.12 104 THR A N 1
ATOM 828 C CA . THR A 1 104 ? -4.541 14.926 11.790 1.00 72.12 104 THR A CA 1
ATOM 829 C C . THR A 1 104 ? -5.447 16.110 12.133 1.00 72.12 104 THR A C 1
ATOM 831 O O . THR A 1 104 ? -6.448 15.936 12.835 1.00 72.12 104 THR A O 1
ATOM 834 N N . ASP A 1 105 ? -5.157 17.289 11.583 1.00 72.00 105 ASP A N 1
ATOM 835 C CA . ASP A 1 105 ? -6.009 18.476 11.747 1.00 72.00 105 ASP A CA 1
ATOM 836 C C . ASP A 1 105 ? -7.433 18.269 11.196 1.00 72.00 105 ASP A C 1
ATOM 838 O O . ASP A 1 105 ? -8.380 18.904 11.655 1.00 72.00 105 ASP A O 1
ATOM 842 N N . ALA A 1 106 ? -7.607 17.342 10.246 1.00 67.38 106 ALA A N 1
ATOM 843 C CA . ALA A 1 106 ? -8.900 16.992 9.660 1.00 67.38 106 ALA A CA 1
ATOM 844 C C . ALA A 1 106 ? -9.669 15.910 10.448 1.00 67.38 106 ALA A C 1
ATOM 846 O O . ALA A 1 106 ? -10.824 15.626 10.132 1.00 67.38 106 ALA A O 1
ATOM 847 N N . GLY A 1 107 ? -9.052 15.290 11.460 1.00 73.56 107 GLY A N 1
ATOM 848 C CA . GLY A 1 107 ? -9.654 14.217 12.252 1.00 73.56 107 GLY A CA 1
ATOM 849 C C . GLY A 1 107 ? -8.747 13.002 12.444 1.00 73.56 107 GLY A C 1
ATOM 850 O O . GLY A 1 107 ? -7.545 13.035 12.182 1.00 73.56 107 GLY A O 1
ATOM 851 N N . SER A 1 108 ? -9.327 11.911 12.952 1.00 81.38 108 SER A N 1
ATOM 852 C CA . SER A 1 108 ? -8.630 10.635 13.153 1.00 81.38 108 SER A CA 1
ATOM 853 C C . SER A 1 108 ? -9.012 9.618 12.084 1.00 81.38 108 SER A C 1
ATOM 855 O O . SER A 1 108 ? -10.170 9.207 12.028 1.00 81.38 108 SER A O 1
ATOM 857 N N . PHE A 1 109 ? -8.027 9.138 11.330 1.00 79.38 109 PHE A N 1
ATOM 858 C CA . PHE A 1 109 ? -8.221 8.215 10.209 1.0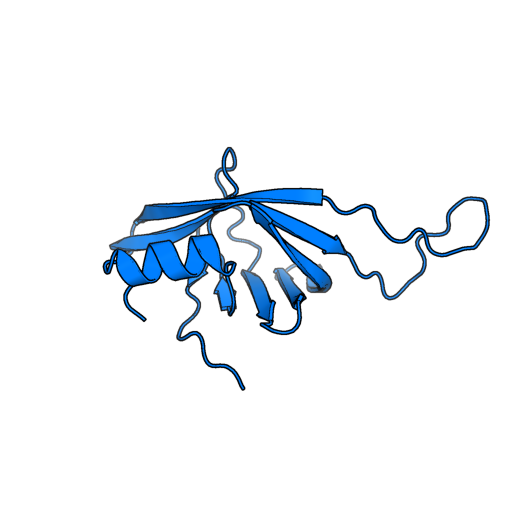0 79.38 109 PHE A CA 1
ATOM 859 C C . PHE A 1 109 ? -7.461 6.909 10.431 1.00 79.38 109 PHE A C 1
ATOM 861 O O . PHE A 1 109 ? -6.464 6.876 11.154 1.00 79.38 109 PHE A O 1
ATOM 868 N N . TRP A 1 110 ? -7.938 5.820 9.829 1.00 80.81 110 TRP A N 1
ATOM 869 C CA . TRP A 1 110 ? -7.155 4.589 9.722 1.00 80.81 110 TRP A CA 1
ATOM 870 C C . TRP A 1 110 ? -6.235 4.694 8.514 1.00 80.81 110 TRP A C 1
ATOM 872 O O . TRP A 1 110 ? -6.698 4.992 7.415 1.00 80.81 110 TRP A O 1
ATOM 882 N N . VAL A 1 111 ? -4.953 4.426 8.726 1.00 82.44 111 VAL A N 1
ATOM 883 C CA . VAL A 1 111 ? -3.918 4.557 7.701 1.00 82.44 111 VAL A CA 1
ATOM 884 C C . VAL A 1 111 ? -3.129 3.261 7.575 1.00 82.44 111 VAL A C 1
ATOM 886 O O . VAL A 1 111 ? -2.946 2.543 8.562 1.00 82.44 111 VAL A O 1
ATOM 889 N N . LEU A 1 112 ? -2.684 2.971 6.358 1.00 85.06 112 LEU A N 1
ATOM 890 C CA . LEU A 1 112 ? -1.601 2.045 6.071 1.00 85.06 112 LEU A CA 1
ATOM 891 C C . LEU A 1 112 ? -0.282 2.771 6.328 1.00 85.06 112 LEU A C 1
ATOM 893 O O . LEU A 1 112 ? -0.112 3.915 5.911 1.00 85.06 112 LEU A O 1
ATOM 897 N N . GLN A 1 113 ? 0.655 2.113 6.990 1.00 84.75 113 GLN A N 1
ATOM 898 C CA . GLN A 1 113 ? 1.976 2.673 7.231 1.00 84.75 113 GLN A CA 1
ATOM 899 C C . GLN A 1 113 ? 3.041 1.597 7.133 1.00 84.75 113 GLN A C 1
ATOM 901 O O . GLN A 1 113 ? 2.869 0.502 7.667 1.00 84.75 113 GLN A O 1
ATOM 906 N N . GLU A 1 114 ? 4.159 1.940 6.504 1.00 85.38 114 GLU A N 1
ATOM 907 C CA . GLU A 1 114 ? 5.378 1.148 6.576 1.00 85.38 114 GLU A CA 1
ATOM 908 C C . GLU A 1 114 ? 5.993 1.287 7.974 1.00 85.38 114 GLU A C 1
ATOM 910 O O . GLU A 1 114 ? 6.242 2.398 8.462 1.00 85.38 114 GLU A O 1
ATOM 915 N N . ARG A 1 115 ? 6.243 0.156 8.637 1.00 82.38 115 ARG A N 1
ATOM 916 C CA . ARG A 1 115 ? 6.768 0.134 10.004 1.00 82.38 115 ARG A CA 1
ATOM 917 C C . ARG A 1 115 ? 8.135 0.809 10.069 1.00 82.38 115 ARG A C 1
ATOM 919 O O . ARG A 1 115 ? 9.050 0.452 9.342 1.00 82.38 115 ARG A O 1
ATOM 926 N N . GLY A 1 116 ? 8.286 1.741 11.008 1.00 76.81 116 GLY A N 1
ATOM 927 C CA . GLY A 1 116 ? 9.538 2.474 11.216 1.00 76.81 116 GLY A CA 1
ATOM 928 C C . GLY A 1 116 ? 9.689 3.732 10.357 1.00 76.81 116 GLY A C 1
ATOM 929 O O . GLY A 1 116 ? 10.632 4.488 10.573 1.00 76.81 116 GLY A O 1
ATOM 930 N N . THR A 1 117 ? 8.746 4.012 9.454 1.00 75.38 117 THR A N 1
ATOM 931 C CA . THR A 1 117 ? 8.695 5.276 8.708 1.00 75.38 117 THR A CA 1
ATOM 932 C C . THR A 1 117 ? 7.662 6.224 9.310 1.00 75.38 117 THR A C 1
ATOM 934 O O . THR A 1 117 ? 6.782 5.808 10.061 1.00 75.38 117 THR A O 1
ATOM 937 N N . ALA A 1 118 ? 7.751 7.515 8.997 1.00 66.94 118 ALA A N 1
ATOM 938 C CA . ALA A 1 118 ? 6.735 8.500 9.378 1.00 66.94 118 ALA A CA 1
ATOM 939 C C . ALA A 1 118 ? 5.681 8.738 8.277 1.00 66.94 118 ALA A C 1
ATOM 941 O O . ALA A 1 118 ? 4.680 9.405 8.539 1.00 66.94 118 ALA A O 1
ATOM 942 N N . GLY A 1 119 ? 5.890 8.182 7.077 1.00 68.31 119 GLY A N 1
ATOM 943 C CA . GLY A 1 119 ? 4.939 8.238 5.970 1.00 68.31 119 GLY A CA 1
ATOM 944 C C . GLY A 1 119 ? 3.748 7.315 6.212 1.00 68.31 119 GLY A C 1
ATOM 945 O O . GLY A 1 119 ? 3.892 6.230 6.772 1.00 68.31 119 GLY A O 1
ATOM 946 N N . PHE A 1 120 ? 2.558 7.757 5.819 1.00 73.75 120 PHE A N 1
ATOM 947 C CA . PHE A 1 120 ? 1.348 6.952 5.917 1.00 73.75 120 PHE A CA 1
ATOM 948 C C . PHE A 1 120 ? 0.383 7.270 4.779 1.00 73.75 120 PHE A C 1
ATOM 950 O O . PHE A 1 120 ? 0.327 8.397 4.285 1.00 73.75 120 PHE A O 1
ATOM 957 N N . TRP A 1 121 ? -0.410 6.273 4.403 1.00 79.88 121 TRP A N 1
ATOM 958 C CA . TRP A 1 121 ? -1.405 6.364 3.346 1.00 79.88 121 TRP A CA 1
ATOM 959 C C . TRP A 1 121 ? -2.797 6.101 3.913 1.00 79.88 121 TRP A C 1
ATOM 961 O O . TRP A 1 121 ? -3.041 5.100 4.587 1.00 79.88 121 TRP A O 1
ATOM 971 N N . GLU A 1 122 ? -3.739 6.990 3.633 1.00 79.44 122 GLU A N 1
ATOM 972 C CA . GLU A 1 122 ? -5.156 6.747 3.863 1.00 79.44 122 GLU A CA 1
ATOM 973 C C . GLU A 1 122 ? -5.731 5.874 2.742 1.00 79.44 122 GLU A C 1
ATOM 975 O O . GLU A 1 122 ? -5.270 5.882 1.599 1.00 79.44 122 GLU A O 1
ATOM 980 N N . ILE A 1 123 ? -6.770 5.110 3.062 1.00 73.62 123 ILE A N 1
ATOM 981 C CA . ILE A 1 123 ? -7.553 4.396 2.058 1.00 73.62 123 ILE A CA 1
ATOM 982 C C . ILE A 1 123 ? -8.244 5.392 1.107 1.00 73.62 123 ILE A C 1
ATOM 984 O O . ILE A 1 123 ? -9.067 6.205 1.518 1.00 73.62 123 ILE A O 1
ATOM 988 N N . GLY A 1 124 ? -7.937 5.323 -0.189 1.00 61.88 124 GLY A N 1
ATOM 989 C CA . GLY A 1 124 ? -8.303 6.345 -1.179 1.00 61.88 124 GLY A CA 1
ATOM 990 C C . GLY A 1 124 ? -9.777 6.397 -1.616 1.00 61.88 124 GLY A C 1
ATOM 991 O O . GLY A 1 124 ? -10.062 7.072 -2.604 1.00 61.88 124 GLY A O 1
ATOM 992 N N . SER A 1 125 ? -10.709 5.745 -0.898 1.00 52.12 125 SER A N 1
ATOM 993 C CA . SER A 1 125 ? -12.102 5.417 -1.304 1.00 52.12 125 SER A CA 1
ATOM 994 C C . SER A 1 125 ? -12.214 4.126 -2.144 1.00 52.12 125 SER A C 1
ATOM 996 O O . SER A 1 125 ? -11.205 3.699 -2.695 1.00 52.12 125 SER A O 1
ATOM 998 N N . PRO A 1 126 ? -13.380 3.432 -2.127 1.00 44.94 126 PRO A N 1
ATOM 999 C CA . PRO A 1 126 ? -13.455 2.019 -1.743 1.00 44.94 126 PRO A CA 1
ATOM 1000 C C . PRO A 1 126 ? -12.517 1.104 -2.541 1.00 44.94 126 PRO A C 1
ATOM 1002 O O . PRO A 1 126 ? -12.251 1.341 -3.712 1.00 44.94 126 PRO A O 1
ATOM 1005 N N . LEU A 1 127 ? -12.102 0.002 -1.907 1.00 48.25 127 LEU A N 1
ATOM 1006 C CA . LEU A 1 127 ? -11.501 -1.163 -2.563 1.00 48.25 127 LEU A CA 1
ATOM 1007 C C . LEU A 1 127 ? -12.481 -1.727 -3.604 1.00 48.25 127 LEU A C 1
ATOM 1009 O O . LEU A 1 127 ? -13.218 -2.668 -3.317 1.00 48.25 127 LEU A O 1
ATOM 1013 N N . VAL A 1 128 ? -12.578 -1.090 -4.765 1.00 39.25 128 VAL A N 1
ATOM 1014 C CA . VAL A 1 128 ? -13.380 -1.564 -5.884 1.00 39.25 128 VAL A CA 1
ATOM 1015 C C . VAL A 1 128 ? -12.422 -2.348 -6.771 1.00 39.25 128 VAL A C 1
ATOM 1017 O O . VAL A 1 128 ? -11.529 -1.733 -7.357 1.00 39.25 128 VAL A O 1
ATOM 1020 N N . PRO A 1 129 ? -12.547 -3.682 -6.852 1.00 38.88 129 PRO A N 1
ATOM 1021 C CA . PRO A 1 129 ? -12.031 -4.383 -8.015 1.00 38.88 129 PRO A CA 1
ATOM 1022 C C . PRO A 1 129 ? -12.800 -3.845 -9.228 1.00 38.88 129 PRO A C 1
ATOM 1024 O O . PRO A 1 129 ? -14.033 -3.787 -9.190 1.00 38.88 129 PRO A O 1
ATOM 1027 N N . ALA A 1 130 ? -12.077 -3.360 -10.238 1.00 36.72 130 ALA A N 1
ATOM 1028 C CA . ALA A 1 130 ? -12.667 -3.085 -11.545 1.00 36.72 130 ALA A CA 1
ATOM 1029 C C . ALA A 1 130 ? -13.119 -4.398 -12.199 1.00 36.72 130 ALA A C 1
ATOM 1031 O O . ALA A 1 130 ? -12.429 -5.420 -11.983 1.00 36.72 130 ALA A O 1
#

pLDDT: mean 76.16, std 14.67, range [36.72, 93.81]

Radius of gyration: 15.7 Å; chains: 1; bounding box: 42×34×35 Å

Secondary structure (DSSP, 8-state):
--TTSHHHHHHHHHH---EEEEE-TTSS-TTEEEEEEE-TTSEEEEEEEETTTEEEEEEEEEEEEETTEEEEEEE-SS--B-TTSSB--PPPEEEEEEEEEEEETTEEEEEEEETT-S--EEE-S-----

Organism: Rubrivivax gelatinosus (NCBI:txid28068)

Foldseek 3Di:
DDPVDPVVQQCCLAQHVAAKWWFDCPLPDVQWTWMKHQHSVQKIKIWIAGPVPGIDMWIWGWDNPDRQKMWIWTDDPDQPDDPVRDRPRGDTDIFRWHWDWDQDPVGIATWIDGPPDSTTIGRPDDSDDD